Protein AF-A0A5R9J6T6-F1 (afdb_monomer_lite)

InterPro domains:
  IPR000847 LysR, HTH, N-terminal domain [PF00126] (11-48)
  IPR036388 Winged helix-like DNA-binding domain superfamily [G3DSA:1.10.10.10] (5-89)

Organism: NCBI:txid2683649

pLDDT: mean 75.48, std 19.21, range [35.28, 94.44]

Radius of gyration: 18.97 Å; chains: 1; bounding box: 52×31×49 Å

Sequence (115 aa):
MRLTPTIARREAFLQVAAAGSFSRGAVAAGVGQSTLSRTVQALGQALGLVARPLAAPVMRRSIGVVTRSGRPLPVAATALLAAIGTEFRAVQVISLRDAPDHPASGPTGRSDGRP

Foldseek 3Di:
DQDDDDPLLVLLVVLCVVVVHLCRSCVVSVHDSVVSVVSPVVVCVNVVHDDDDDPDDDDDDDDDDDDDPPDDDDPVRVVVVVVVVVVCVVPDDDDPVPDPPDPPDPDDDDDDDDD

Secondary structure (DSSP, 8-state):
------HHHHHHHHHHHHHTSHHHHHHHTTS-HHHHHHHHHHHHHHTT------SS------------TTSPPPHHHHHHHHHHHHHHTTS----TTSPPPPPP-----------

Structure (mmCIF, N/CA/C/O backbone):
data_AF-A0A5R9J6T6-F1
#
_entry.id   AF-A0A5R9J6T6-F1
#
loop_
_atom_site.group_PDB
_atom_site.id
_atom_site.type_symbol
_atom_site.label_atom_id
_atom_site.label_alt_id
_atom_site.label_comp_id
_atom_site.label_asym_id
_atom_site.label_entity_id
_atom_site.label_seq_id
_atom_site.pdbx_PDB_ins_code
_atom_site.Cartn_x
_atom_site.Cartn_y
_atom_site.Cartn_z
_atom_site.occupancy
_atom_site.B_iso_or_equiv
_atom_site.auth_seq_id
_atom_site.auth_comp_id
_atom_site.auth_asym_id
_atom_site.auth_atom_id
_atom_site.pdbx_PDB_model_num
ATOM 1 N N . MET A 1 1 ? -7.588 5.630 26.846 1.00 35.28 1 MET A N 1
ATOM 2 C CA . MET A 1 1 ? -6.315 6.165 26.312 1.00 35.28 1 MET A CA 1
ATOM 3 C C . MET A 1 1 ? -6.640 7.084 25.138 1.00 35.28 1 MET A C 1
ATOM 5 O O . MET A 1 1 ? -7.069 6.589 24.106 1.00 35.28 1 MET A O 1
ATOM 9 N N . ARG A 1 2 ? -6.571 8.413 25.310 1.00 38.34 2 ARG A N 1
ATOM 10 C CA . ARG A 1 2 ? -6.864 9.375 24.230 1.00 38.34 2 ARG A CA 1
ATOM 11 C C . ARG A 1 2 ? -5.633 9.473 23.325 1.00 38.34 2 ARG A C 1
ATOM 13 O O . ARG A 1 2 ? -4.591 9.929 23.777 1.00 38.34 2 ARG A O 1
ATOM 20 N N . LEU A 1 3 ? -5.740 9.022 22.079 1.00 51.38 3 LEU A N 1
ATOM 21 C CA . LEU A 1 3 ? -4.708 9.215 21.060 1.00 51.38 3 LEU A CA 1
ATOM 22 C C . LEU A 1 3 ? -5.135 10.381 20.171 1.00 51.38 3 LEU A C 1
ATOM 24 O O . LEU A 1 3 ? -6.081 10.263 19.398 1.00 51.38 3 LEU A O 1
ATOM 28 N N . THR A 1 4 ? -4.445 11.512 20.290 1.00 53.84 4 THR A N 1
ATOM 29 C CA . THR A 1 4 ? -4.689 12.700 19.465 1.00 53.84 4 THR A CA 1
ATOM 30 C C . THR A 1 4 ? -4.437 12.353 17.988 1.00 53.84 4 THR A C 1
ATOM 32 O O . THR A 1 4 ? -3.403 11.738 17.682 1.00 53.84 4 THR A O 1
ATOM 35 N N . PRO A 1 5 ? -5.354 12.681 17.059 1.00 62.91 5 PRO A N 1
ATOM 36 C CA . PRO A 1 5 ? -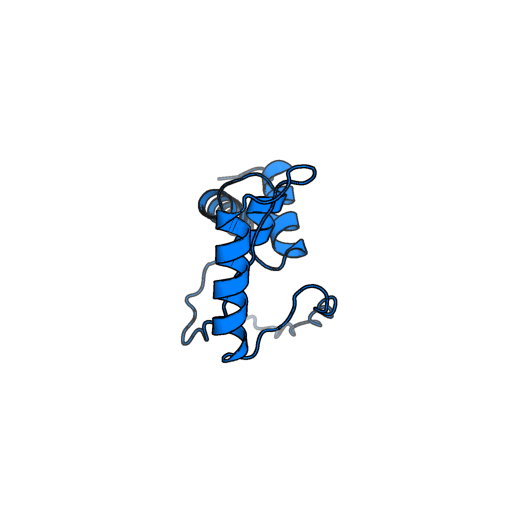5.121 12.493 15.632 1.00 62.91 5 PRO A CA 1
ATOM 37 C C . PRO A 1 5 ? -4.013 13.449 15.177 1.00 62.91 5 PRO A C 1
ATOM 39 O O . PRO A 1 5 ? -4.189 14.663 15.161 1.00 62.91 5 PRO A O 1
ATOM 42 N N . THR A 1 6 ? -2.844 12.907 14.841 1.00 77.38 6 THR A N 1
ATOM 43 C CA . THR A 1 6 ? -1.744 13.680 14.253 1.00 77.38 6 THR A CA 1
ATOM 44 C C . THR A 1 6 ? -1.949 13.816 12.744 1.00 77.38 6 THR A C 1
ATOM 46 O O . THR A 1 6 ? -2.483 12.906 12.105 1.00 77.38 6 THR A O 1
ATOM 49 N N . ILE A 1 7 ? -1.490 14.928 12.158 1.00 79.12 7 ILE A N 1
ATOM 50 C CA . ILE A 1 7 ? -1.595 15.200 10.711 1.00 79.12 7 ILE A CA 1
ATOM 51 C C . ILE A 1 7 ? -1.050 14.028 9.883 1.00 79.12 7 ILE A C 1
ATOM 53 O O . ILE A 1 7 ? -1.734 13.539 8.991 1.00 79.12 7 ILE A O 1
ATOM 57 N N . ALA A 1 8 ? 0.108 13.481 10.259 1.00 76.88 8 ALA A N 1
ATOM 58 C CA . ALA A 1 8 ? 0.722 12.348 9.566 1.00 76.88 8 ALA A CA 1
ATOM 59 C C . ALA A 1 8 ? -0.181 11.098 9.480 1.00 76.88 8 ALA A C 1
ATOM 61 O O . ALA A 1 8 ? -0.170 10.401 8.467 1.00 76.88 8 ALA A O 1
ATOM 62 N N . ARG A 1 9 ? -0.991 10.804 10.511 1.00 80.69 9 ARG A N 1
ATOM 63 C CA . ARG A 1 9 ? -1.926 9.661 10.464 1.00 80.69 9 ARG A CA 1
ATOM 64 C C . ARG A 1 9 ? -3.108 9.927 9.542 1.00 80.69 9 ARG A C 1
ATOM 66 O O . ARG A 1 9 ? -3.553 9.012 8.855 1.00 80.69 9 ARG A O 1
ATOM 73 N N . ARG A 1 10 ? -3.614 11.162 9.530 1.00 85.25 10 ARG A N 1
ATOM 74 C CA . ARG A 1 10 ? -4.691 11.567 8.621 1.00 85.25 10 ARG A CA 1
ATOM 75 C C . ARG A 1 10 ? -4.220 11.499 7.171 1.00 85.25 10 ARG A C 1
ATOM 77 O O . ARG A 1 10 ? -4.906 10.899 6.356 1.00 85.25 10 ARG A O 1
ATOM 84 N N . GLU A 1 11 ? -3.036 12.028 6.877 1.00 88.31 11 GLU A N 1
ATOM 85 C CA . GLU A 1 11 ? -2.439 11.964 5.539 1.00 88.31 11 GLU A CA 1
ATOM 86 C C . GLU A 1 11 ? -2.229 10.519 5.082 1.00 88.31 11 GLU A C 1
ATOM 88 O O . GLU A 1 11 ? -2.624 10.153 3.981 1.00 88.31 11 GLU A O 1
ATOM 93 N N . ALA A 1 12 ? -1.714 9.651 5.958 1.00 86.50 12 ALA A N 1
ATOM 94 C CA . ALA A 1 12 ? -1.602 8.221 5.677 1.00 86.50 12 ALA A CA 1
ATOM 95 C C . ALA A 1 12 ? -2.946 7.591 5.261 1.00 86.50 12 ALA A C 1
ATOM 97 O O . ALA A 1 12 ? -3.002 6.825 4.300 1.00 86.50 12 ALA A O 1
ATOM 98 N N . PHE A 1 13 ? -4.033 7.929 5.958 1.00 89.06 13 PHE A N 1
ATOM 99 C CA . PHE A 1 13 ? -5.372 7.464 5.602 1.00 89.06 13 PHE A CA 1
ATOM 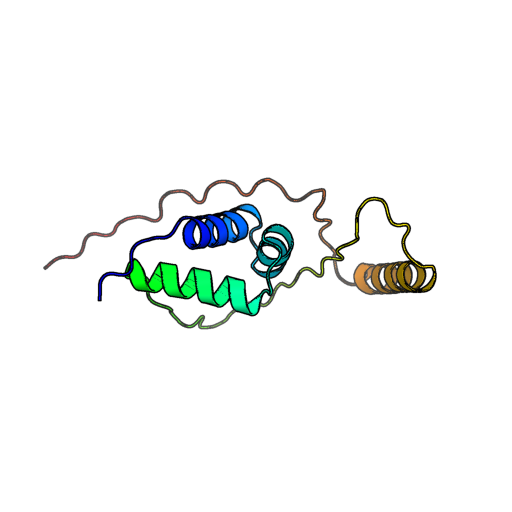100 C C . PHE A 1 13 ? -5.839 8.016 4.249 1.00 89.06 13 PHE A C 1
ATOM 102 O O . PHE A 1 13 ? -6.308 7.250 3.407 1.00 89.06 13 PHE A O 1
ATOM 109 N N . LEU A 1 14 ? -5.670 9.321 4.016 1.00 91.50 14 LEU A N 1
ATOM 110 C CA . LEU A 1 14 ? -6.071 9.976 2.767 1.00 91.50 14 LEU A CA 1
ATOM 111 C C . LEU A 1 14 ? -5.315 9.417 1.557 1.00 91.50 14 LEU A C 1
ATOM 113 O O . LEU A 1 14 ? -5.924 9.193 0.516 1.00 91.50 14 LEU A O 1
ATOM 117 N N . GLN A 1 15 ? -4.028 9.103 1.705 1.00 88.88 15 GLN A N 1
ATOM 118 C CA . GLN A 1 15 ? -3.225 8.507 0.637 1.00 88.88 15 GLN A CA 1
ATOM 119 C C . GLN A 1 15 ? -3.698 7.098 0.261 1.00 88.88 15 GLN A C 1
ATOM 121 O O . GLN A 1 15 ? -3.739 6.751 -0.919 1.00 88.88 15 GLN A O 1
ATOM 126 N N . VAL A 1 16 ? -4.098 6.275 1.239 1.00 89.00 16 VAL A N 1
ATOM 127 C CA . VAL A 1 16 ? -4.700 4.962 0.946 1.00 89.00 16 VAL A CA 1
ATOM 128 C C . VAL A 1 16 ? -6.052 5.124 0.258 1.00 89.00 16 VAL A C 1
ATOM 130 O O . VAL A 1 16 ? -6.311 4.425 -0.721 1.00 89.00 16 VAL A O 1
ATOM 133 N N . ALA A 1 17 ? -6.890 6.045 0.745 1.00 89.88 17 ALA A N 1
ATOM 134 C CA . ALA A 1 17 ? -8.212 6.300 0.183 1.00 89.88 17 ALA A CA 1
ATOM 135 C C . ALA A 1 17 ? -8.130 6.782 -1.274 1.00 89.88 17 ALA A C 1
ATOM 137 O O . ALA A 1 17 ? -8.794 6.216 -2.137 1.00 89.88 17 ALA A O 1
ATOM 138 N N . ALA A 1 18 ? -7.257 7.751 -1.566 1.00 86.38 18 ALA A N 1
ATOM 139 C CA . ALA A 1 18 ? -7.037 8.262 -2.919 1.00 86.38 18 ALA A CA 1
ATOM 140 C C . ALA A 1 18 ? -6.454 7.199 -3.865 1.00 86.38 18 ALA A C 1
ATOM 142 O O . ALA A 1 18 ? -6.784 7.152 -5.046 1.00 86.38 18 ALA A O 1
ATOM 143 N N . ALA A 1 19 ? -5.586 6.320 -3.358 1.00 84.44 19 ALA A N 1
ATOM 144 C CA . ALA A 1 19 ? -4.941 5.303 -4.180 1.00 84.44 19 ALA A CA 1
ATOM 145 C C . ALA A 1 19 ? -5.785 4.031 -4.395 1.00 84.44 19 ALA A C 1
ATOM 147 O O . ALA A 1 19 ? -5.441 3.220 -5.265 1.00 84.44 19 ALA A O 1
ATOM 148 N N . GLY 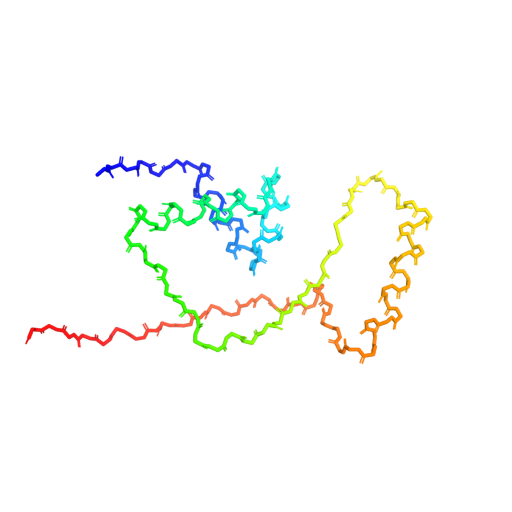A 1 20 ? -6.813 3.798 -3.568 1.00 84.62 20 GLY A N 1
ATOM 149 C CA . GLY A 1 20 ? -7.598 2.556 -3.541 1.00 84.62 20 GLY A CA 1
ATOM 150 C C . GLY A 1 20 ? -6.770 1.298 -3.231 1.00 84.62 20 GLY A C 1
ATOM 151 O O . GLY A 1 20 ? -7.205 0.178 -3.485 1.00 84.62 20 GLY A O 1
ATOM 152 N N . SER A 1 21 ? -5.536 1.462 -2.746 1.00 84.69 21 SER A N 1
ATOM 153 C CA . SER A 1 21 ? -4.569 0.381 -2.548 1.00 84.69 21 SER A CA 1
ATOM 154 C C . SER A 1 21 ? -3.501 0.786 -1.538 1.00 84.69 21 SER A C 1
ATOM 156 O O . SER A 1 21 ? -2.863 1.830 -1.681 1.00 84.69 21 SER A O 1
ATOM 158 N N . PHE A 1 22 ? -3.238 -0.079 -0.555 1.00 88.81 22 PHE A N 1
ATOM 159 C CA . PHE A 1 22 ? -2.193 0.145 0.447 1.00 88.81 22 PHE A CA 1
ATOM 160 C C . PHE A 1 22 ? -0.790 0.203 -0.159 1.00 88.81 22 PHE A C 1
ATOM 162 O O . PHE A 1 22 ? 0.027 1.005 0.283 1.00 88.81 22 PHE A O 1
ATOM 169 N N . SER A 1 23 ? -0.499 -0.607 -1.179 1.00 88.25 23 SER A N 1
ATOM 170 C CA . SER A 1 23 ? 0.815 -0.600 -1.832 1.00 88.25 23 SER A CA 1
ATOM 171 C C . SER A 1 23 ? 1.053 0.707 -2.585 1.00 88.25 23 SER A C 1
ATOM 173 O O . SER A 1 23 ? 2.113 1.311 -2.449 1.00 88.25 23 SER A O 1
ATOM 175 N N . ARG A 1 24 ? 0.050 1.185 -3.334 1.00 86.94 24 ARG A N 1
ATOM 176 C CA . ARG A 1 24 ? 0.135 2.468 -4.051 1.00 86.94 24 ARG A CA 1
ATOM 177 C C . ARG A 1 24 ? 0.178 3.653 -3.088 1.00 86.94 24 ARG A C 1
ATOM 179 O O . ARG A 1 24 ? 1.020 4.527 -3.257 1.00 86.94 24 ARG A O 1
ATOM 186 N N . GLY A 1 25 ? -0.671 3.653 -2.059 1.00 90.19 25 GLY A N 1
ATOM 187 C CA . GLY A 1 25 ? -0.667 4.689 -1.026 1.00 90.19 25 GLY A CA 1
ATOM 188 C C . GLY A 1 25 ? 0.667 4.761 -0.280 1.00 90.19 25 GLY A C 1
ATOM 189 O O . GLY A 1 25 ? 1.137 5.848 0.032 1.00 90.19 25 GLY A O 1
ATOM 190 N N . ALA A 1 26 ? 1.328 3.623 -0.052 1.00 90.81 26 ALA A N 1
ATOM 191 C CA . ALA A 1 26 ? 2.636 3.568 0.603 1.00 90.81 26 ALA A CA 1
ATOM 192 C C . ALA A 1 26 ? 3.738 4.188 -0.252 1.00 90.81 26 ALA A C 1
ATOM 194 O O . ALA A 1 26 ? 4.543 4.965 0.256 1.00 90.81 26 ALA A O 1
ATOM 195 N N . VAL A 1 27 ? 3.713 3.917 -1.558 1.00 90.00 27 VAL A N 1
ATOM 196 C CA . VAL A 1 27 ? 4.606 4.562 -2.525 1.00 90.00 27 VAL A CA 1
ATOM 197 C C . VAL A 1 27 ? 4.363 6.072 -2.561 1.00 90.00 27 VAL A C 1
ATOM 199 O O . VAL A 1 27 ? 5.324 6.830 -2.469 1.00 90.00 27 VAL A O 1
ATOM 202 N N . ALA A 1 28 ? 3.101 6.511 -2.631 1.00 86.88 28 ALA A N 1
ATOM 203 C CA . ALA A 1 28 ? 2.745 7.933 -2.631 1.00 86.88 28 ALA A CA 1
ATOM 204 C C . ALA A 1 28 ? 3.168 8.648 -1.334 1.00 86.88 28 ALA A C 1
ATOM 206 O O . ALA A 1 28 ? 3.639 9.780 -1.374 1.00 86.88 28 ALA A O 1
ATOM 207 N N . ALA A 1 29 ? 3.053 7.969 -0.192 1.00 88.06 29 ALA A N 1
ATOM 208 C CA . ALA A 1 29 ? 3.450 8.483 1.115 1.00 88.06 29 ALA A CA 1
ATOM 209 C C . ALA A 1 29 ? 4.953 8.316 1.429 1.00 88.06 29 ALA A C 1
ATOM 211 O O . ALA A 1 29 ? 5.398 8.753 2.488 1.00 88.06 29 ALA A O 1
ATOM 212 N N . GLY A 1 30 ? 5.739 7.665 0.561 1.00 88.38 30 GLY A N 1
ATOM 213 C CA . GLY A 1 30 ? 7.173 7.440 0.774 1.00 88.38 30 GLY A CA 1
ATOM 214 C C . GLY A 1 30 ? 7.513 6.504 1.944 1.00 88.38 30 GLY A C 1
ATOM 215 O O . GLY A 1 30 ? 8.605 6.592 2.502 1.00 88.38 30 GLY A O 1
ATOM 216 N N . VAL A 1 31 ? 6.599 5.611 2.334 1.00 91.69 31 VAL A N 1
ATOM 217 C CA . VAL A 1 31 ? 6.775 4.676 3.461 1.00 91.69 31 VAL A CA 1
ATOM 218 C C . VAL A 1 31 ? 6.593 3.224 3.022 1.00 91.69 31 VAL A C 1
ATOM 220 O O . VAL A 1 31 ? 6.053 2.932 1.960 1.00 91.69 31 VAL A O 1
ATOM 223 N N . GLY A 1 32 ? 7.013 2.272 3.857 1.00 91.44 32 GLY A N 1
ATOM 224 C CA . GLY A 1 32 ? 6.727 0.855 3.620 1.00 91.44 32 GLY A CA 1
ATOM 225 C C . GLY A 1 32 ? 5.234 0.527 3.763 1.00 91.44 32 GLY A C 1
ATOM 226 O O . GLY A 1 32 ? 4.558 1.047 4.653 1.00 91.44 32 GLY A O 1
ATOM 227 N N . GLN A 1 33 ? 4.724 -0.398 2.941 1.00 92.75 33 GLN A N 1
ATOM 228 C CA . GLN A 1 33 ? 3.313 -0.820 2.965 1.00 92.75 33 GLN A CA 1
ATOM 229 C C . GLN A 1 33 ? 2.866 -1.346 4.335 1.00 92.75 33 GLN A C 1
ATOM 231 O O . GLN A 1 33 ? 1.753 -1.054 4.777 1.00 92.75 33 GLN A O 1
ATOM 236 N N . SER A 1 34 ? 3.719 -2.100 5.034 1.00 94.00 34 SER A N 1
ATOM 237 C CA . SER A 1 34 ? 3.405 -2.626 6.368 1.00 94.00 34 SER A CA 1
ATOM 238 C C . SER A 1 34 ? 3.288 -1.507 7.409 1.00 94.00 34 SER A C 1
ATOM 240 O O . SER A 1 34 ? 2.395 -1.539 8.254 1.00 94.00 34 SER A O 1
ATOM 242 N N . THR A 1 35 ? 4.139 -0.482 7.311 1.00 93.19 35 THR A N 1
ATOM 243 C CA . THR A 1 35 ? 4.068 0.723 8.145 1.00 93.19 35 THR A CA 1
ATOM 244 C C . THR A 1 35 ? 2.788 1.499 7.869 1.00 93.19 35 THR A C 1
ATOM 246 O O . THR A 1 35 ? 2.072 1.816 8.814 1.00 93.19 35 THR A O 1
ATOM 249 N N . LEU A 1 36 ? 2.444 1.739 6.599 1.00 93.06 36 LEU A N 1
ATOM 250 C CA . LEU A 1 36 ? 1.211 2.448 6.251 1.00 93.06 36 LEU A CA 1
ATOM 251 C C . LEU A 1 36 ? -0.039 1.712 6.751 1.00 93.06 36 LEU A C 1
ATOM 253 O O . LEU A 1 36 ? -0.904 2.323 7.377 1.00 93.06 36 LEU A O 1
ATOM 257 N N . SER A 1 37 ? -0.104 0.395 6.533 1.00 93.56 37 SER A N 1
ATOM 258 C CA . SER A 1 37 ? -1.214 -0.446 6.994 1.00 93.56 37 SER A CA 1
ATOM 259 C C . SER A 1 37 ? -1.401 -0.362 8.509 1.00 93.56 37 SER A C 1
ATOM 261 O O . SER A 1 37 ? -2.523 -0.176 8.975 1.00 93.56 37 SER A O 1
ATOM 263 N N . ARG A 1 38 ? -0.310 -0.448 9.284 1.00 92.19 38 ARG A N 1
ATOM 264 C CA . ARG A 1 38 ? -0.364 -0.310 10.747 1.00 92.19 38 ARG A CA 1
ATOM 265 C C . ARG A 1 38 ? -0.823 1.081 11.176 1.00 92.19 38 ARG A C 1
ATOM 267 O O . ARG A 1 38 ? -1.640 1.190 12.084 1.00 92.19 38 ARG A O 1
ATOM 274 N N . THR A 1 39 ? -0.340 2.136 10.520 1.00 92.56 39 THR A N 1
ATOM 275 C CA . THR A 1 39 ? -0.730 3.524 10.819 1.00 92.56 39 THR A CA 1
ATOM 276 C C . THR A 1 39 ? -2.230 3.743 10.626 1.00 92.56 39 THR A C 1
ATOM 278 O O . THR A 1 39 ? -2.888 4.304 11.502 1.00 92.56 39 THR A O 1
ATOM 281 N N . VAL A 1 40 ? -2.779 3.261 9.508 1.00 92.50 40 VAL A N 1
ATOM 282 C CA . VAL A 1 40 ? -4.215 3.344 9.206 1.00 92.50 40 VAL A CA 1
ATOM 283 C C . VAL A 1 40 ? -5.040 2.512 10.188 1.00 92.50 40 VAL A C 1
ATOM 285 O O . VAL A 1 40 ? -6.048 2.994 10.700 1.00 92.50 40 VAL A O 1
ATOM 288 N N . GLN A 1 41 ? -4.594 1.297 10.516 1.00 92.00 41 GLN A N 1
ATOM 289 C CA . GLN A 1 41 ? -5.268 0.443 11.494 1.00 92.00 41 GLN A CA 1
ATOM 290 C C . GLN A 1 41 ? -5.311 1.084 12.888 1.00 92.00 41 GLN A C 1
ATOM 292 O O . GLN A 1 41 ? -6.366 1.10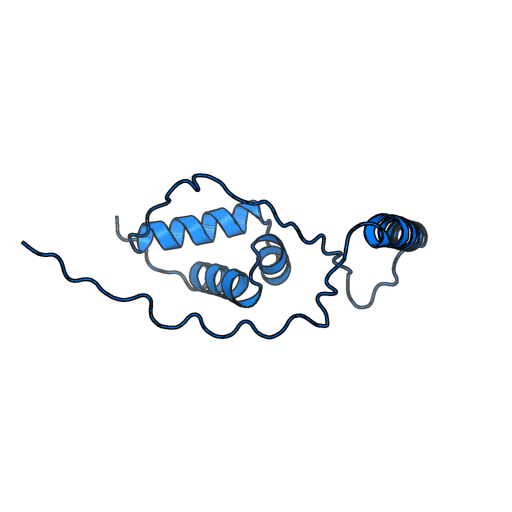2 13.518 1.00 92.00 41 GLN A O 1
ATOM 297 N N . ALA A 1 42 ? -4.193 1.646 13.355 1.00 90.44 42 ALA A N 1
ATOM 298 C CA . ALA A 1 42 ? -4.116 2.314 14.651 1.00 90.44 42 ALA A CA 1
ATOM 299 C C . ALA A 1 42 ? -5.015 3.559 14.709 1.00 90.44 42 ALA A C 1
ATOM 301 O O . ALA A 1 42 ? -5.671 3.800 15.722 1.00 90.44 42 ALA A O 1
ATOM 302 N N . LEU A 1 43 ? -5.086 4.331 13.615 1.00 91.31 43 LEU A N 1
ATOM 303 C CA . LEU A 1 43 ? -6.036 5.437 13.494 1.00 91.31 43 LEU A CA 1
ATOM 304 C C . LEU A 1 43 ? -7.480 4.933 13.590 1.00 91.31 43 LEU A C 1
ATOM 306 O O . LEU A 1 43 ? -8.264 5.488 14.352 1.00 91.31 43 LEU A O 1
ATOM 310 N N . GLY A 1 44 ? -7.815 3.866 12.863 1.00 90.31 44 GLY A N 1
ATOM 311 C CA . GLY A 1 44 ? -9.142 3.263 12.906 1.00 90.31 44 GLY A CA 1
ATOM 312 C C . GLY A 1 44 ? -9.533 2.811 14.312 1.00 90.31 44 GLY A C 1
ATOM 313 O O . GLY A 1 44 ? -10.601 3.174 14.792 1.00 90.31 44 GLY A O 1
ATOM 314 N N . GLN A 1 45 ? -8.646 2.099 15.009 1.00 91.25 45 GLN A N 1
ATOM 315 C CA . GLN A 1 45 ? -8.877 1.667 16.391 1.00 91.25 45 GLN A CA 1
ATOM 316 C C . GLN A 1 45 ? -9.091 2.849 17.343 1.00 91.25 45 GLN A C 1
ATOM 318 O O . GLN A 1 45 ? -9.995 2.811 18.175 1.00 91.25 45 GLN A O 1
ATOM 323 N N . ALA A 1 46 ? -8.306 3.923 17.201 1.00 89.25 46 ALA A N 1
ATOM 324 C CA . ALA A 1 46 ? -8.478 5.137 18.000 1.00 89.25 46 ALA A CA 1
ATOM 325 C C . ALA A 1 46 ? -9.835 5.828 17.756 1.00 89.25 46 ALA A C 1
ATOM 327 O O . ALA A 1 46 ? -10.336 6.514 18.643 1.00 89.25 46 ALA A O 1
ATOM 328 N N . LEU A 1 47 ? -10.432 5.622 16.578 1.00 90.38 47 LEU A N 1
ATOM 329 C CA . LEU A 1 47 ? -11.765 6.102 16.202 1.00 90.38 47 LEU A CA 1
ATOM 330 C C . LEU A 1 47 ? -12.886 5.088 16.504 1.00 90.38 47 LEU A C 1
ATOM 332 O O . LEU A 1 47 ? -14.037 5.334 16.154 1.00 90.38 47 LEU A O 1
ATOM 336 N N . GLY A 1 48 ? -12.575 3.958 17.148 1.00 92.56 48 GLY A N 1
ATOM 337 C CA . GLY A 1 48 ? -13.554 2.924 17.496 1.00 92.56 48 GLY A CA 1
ATOM 338 C C . GLY A 1 48 ? -13.882 1.936 16.371 1.00 92.56 48 GLY A C 1
ATOM 339 O O . GLY A 1 48 ? -14.853 1.191 16.487 1.00 92.56 48 GLY A O 1
ATOM 340 N N . LEU A 1 49 ? -13.094 1.894 15.290 1.00 92.06 49 LEU A N 1
ATOM 341 C CA . LEU A 1 49 ? -13.246 0.882 14.242 1.00 92.06 49 LEU A CA 1
ATOM 342 C C . LEU A 1 49 ? -12.727 -0.481 14.713 1.00 92.06 49 LEU A C 1
ATOM 344 O O . LEU A 1 49 ? -11.686 -0.587 15.366 1.00 92.06 49 LEU A O 1
ATOM 348 N N . VAL A 1 50 ? -13.430 -1.537 14.308 1.00 89.19 50 VAL A N 1
ATOM 349 C CA . VAL A 1 50 ? -13.080 -2.931 14.602 1.00 89.19 50 VAL A CA 1
ATOM 350 C C . VAL A 1 50 ? -12.727 -3.682 13.323 1.00 89.19 50 VAL A C 1
ATOM 352 O O . VAL A 1 50 ? -13.336 -3.474 12.275 1.00 89.19 50 VAL A O 1
ATOM 355 N N . ALA A 1 51 ? -11.747 -4.582 13.407 1.00 87.56 51 ALA A N 1
ATOM 356 C CA . ALA A 1 51 ? -11.419 -5.483 12.310 1.00 87.56 51 ALA A CA 1
ATOM 357 C C . ALA A 1 51 ? -12.374 -6.684 12.321 1.00 87.56 51 ALA A C 1
ATOM 359 O O . ALA A 1 51 ? -12.569 -7.324 13.356 1.00 87.56 51 ALA A O 1
ATOM 360 N N . ARG A 1 52 ? -12.955 -7.006 11.164 1.00 91.06 52 ARG A N 1
ATOM 361 C CA . ARG A 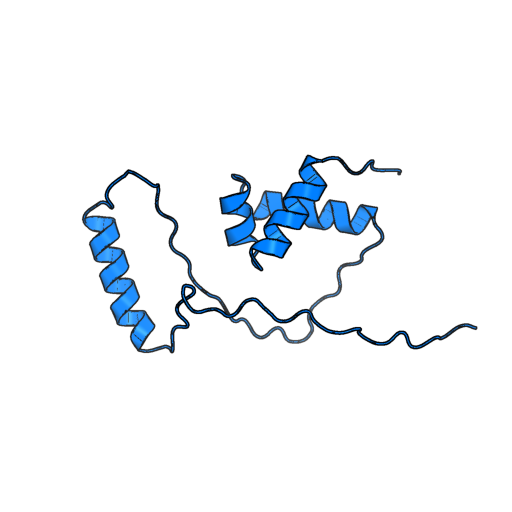1 52 ? -13.792 -8.194 10.964 1.00 91.06 52 ARG A CA 1
ATOM 362 C C . ARG A 1 52 ? -13.139 -9.091 9.908 1.00 91.06 52 ARG A C 1
ATOM 364 O O . ARG A 1 52 ? -12.812 -8.582 8.836 1.00 91.06 52 ARG A O 1
ATOM 371 N N . PRO A 1 53 ? -12.933 -10.391 10.183 1.00 89.38 53 PRO A N 1
ATOM 372 C CA . PRO A 1 53 ? -12.412 -11.319 9.186 1.00 89.38 53 PRO A CA 1
ATOM 373 C C . PRO A 1 53 ? -13.318 -11.396 7.952 1.00 89.38 53 PRO A C 1
ATOM 375 O O . PRO A 1 53 ? -14.544 -11.371 8.071 1.00 89.38 53 PRO A O 1
ATOM 378 N N . LEU A 1 54 ? -12.709 -11.521 6.773 1.00 87.12 54 LEU A N 1
ATOM 379 C CA . LEU A 1 54 ? -13.427 -11.793 5.529 1.00 87.12 54 LEU A CA 1
ATOM 380 C C . LEU A 1 54 ? -13.706 -13.300 5.443 1.00 87.12 54 LEU A C 1
ATOM 382 O O . LEU A 1 54 ? -12.776 -14.092 5.562 1.00 87.12 54 LEU A O 1
ATOM 386 N N . ALA A 1 55 ? -14.963 -13.699 5.237 1.00 88.12 55 ALA A N 1
ATOM 387 C CA . ALA A 1 55 ? -15.356 -15.114 5.247 1.00 88.12 55 ALA A CA 1
ATOM 388 C C . ALA A 1 55 ? -14.939 -15.884 3.976 1.00 88.12 55 ALA A C 1
ATOM 390 O O . ALA A 1 55 ? -14.600 -17.059 4.058 1.00 88.12 55 ALA A O 1
ATOM 391 N N . ALA A 1 56 ? -14.937 -15.228 2.810 1.00 85.06 56 ALA A N 1
ATOM 392 C CA . ALA A 1 56 ? -14.543 -15.824 1.529 1.00 85.06 56 ALA A CA 1
ATOM 393 C C . ALA A 1 56 ? -13.974 -14.748 0.580 1.00 85.06 56 ALA A C 1
ATOM 395 O O . ALA A 1 56 ? -14.646 -14.320 -0.362 1.00 85.06 56 ALA A O 1
ATOM 396 N N . PRO A 1 57 ? -12.765 -14.222 0.848 1.00 82.88 57 PRO A N 1
ATOM 397 C CA . PRO A 1 57 ? -12.203 -13.157 0.030 1.00 82.88 57 PRO A CA 1
ATOM 398 C C . PRO A 1 57 ? -11.815 -13.680 -1.359 1.00 82.88 57 PRO A C 1
ATOM 400 O O . PRO A 1 57 ? -10.965 -14.558 -1.494 1.00 82.88 57 PRO A O 1
ATOM 403 N N . VAL A 1 58 ? -12.388 -13.093 -2.410 1.00 81.56 58 VAL A N 1
ATOM 404 C CA . VAL A 1 58 ? -11.900 -13.297 -3.780 1.00 81.56 58 VAL A CA 1
ATOM 405 C C . VAL A 1 58 ? -10.661 -12.434 -3.979 1.00 81.56 58 VAL A C 1
ATOM 407 O O . VAL A 1 58 ? -10.737 -11.204 -3.950 1.00 81.56 58 VAL A O 1
ATOM 410 N N . MET A 1 59 ? -9.506 -13.064 -4.194 1.00 72.50 59 MET A N 1
ATOM 411 C CA . MET A 1 59 ? -8.257 -12.329 -4.366 1.00 72.50 59 MET A CA 1
ATOM 412 C C . MET A 1 59 ? -8.088 -11.870 -5.815 1.00 72.50 59 MET A C 1
ATOM 414 O O . MET A 1 59 ? -7.651 -12.621 -6.684 1.00 72.50 59 MET A O 1
ATOM 418 N N . ARG A 1 60 ? -8.398 -10.597 -6.068 1.00 72.81 60 ARG A N 1
ATOM 419 C CA . ARG A 1 60 ? -8.006 -9.893 -7.295 1.00 72.81 60 ARG A CA 1
ATOM 420 C C . ARG A 1 60 ? -6.780 -9.050 -6.977 1.00 72.81 60 ARG A C 1
ATOM 422 O O . ARG A 1 60 ? -6.837 -8.197 -6.096 1.00 72.81 60 ARG A O 1
ATOM 429 N N . ARG A 1 61 ? -5.665 -9.293 -7.667 1.00 66.94 61 ARG A N 1
ATOM 430 C CA . ARG A 1 61 ? -4.438 -8.507 -7.486 1.00 66.94 61 ARG A CA 1
ATOM 431 C C . ARG A 1 61 ? -4.010 -7.870 -8.799 1.00 66.94 61 ARG A C 1
ATOM 433 O O . ARG A 1 61 ? -3.837 -8.557 -9.798 1.00 66.94 61 ARG A O 1
ATOM 440 N N . SER A 1 62 ? -3.809 -6.560 -8.769 1.00 68.31 62 SER A N 1
ATOM 441 C CA . SER A 1 62 ? -3.101 -5.824 -9.813 1.00 68.31 62 SER A CA 1
ATOM 442 C C . SER A 1 62 ? -1.621 -5.754 -9.446 1.00 68.31 62 SER A C 1
ATOM 444 O O . SER A 1 62 ? -1.291 -5.376 -8.318 1.00 68.31 62 SER A O 1
ATOM 446 N N . ILE A 1 63 ? -0.728 -6.072 -10.381 1.00 73.19 63 ILE A N 1
ATOM 447 C CA . ILE A 1 63 ? 0.705 -5.810 -10.219 1.00 73.19 63 ILE A CA 1
ATOM 448 C C . ILE A 1 63 ? 1.004 -4.450 -10.845 1.00 73.19 63 ILE A C 1
ATOM 450 O O . ILE A 1 63 ? 0.714 -4.225 -12.015 1.00 73.19 63 ILE A O 1
ATOM 454 N N . GLY A 1 64 ? 1.555 -3.537 -10.048 1.00 76.44 64 GLY A N 1
ATOM 455 C CA . GLY A 1 64 ? 2.012 -2.229 -10.509 1.00 76.44 64 GLY A CA 1
ATOM 456 C C . GLY A 1 64 ? 3.534 -2.165 -10.525 1.00 76.44 64 GLY A C 1
ATOM 457 O O . GLY A 1 64 ? 4.186 -2.716 -9.640 1.00 76.44 64 GLY A O 1
ATOM 458 N N . VAL A 1 65 ? 4.096 -1.464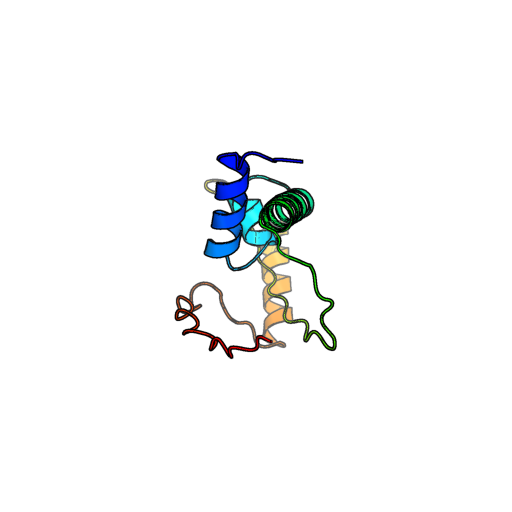 -11.507 1.00 81.62 65 VAL A N 1
ATOM 459 C CA . VAL A 1 65 ? 5.537 -1.206 -11.607 1.00 81.62 65 VAL A CA 1
ATOM 460 C C . VAL A 1 65 ? 5.767 0.274 -11.338 1.00 81.62 65 VAL A C 1
ATOM 462 O O . VAL A 1 65 ? 5.160 1.129 -11.978 1.00 81.62 65 VAL A O 1
ATOM 465 N N . VAL A 1 66 ? 6.629 0.573 -10.367 1.00 80.94 66 VAL A N 1
ATOM 466 C CA . VAL A 1 66 ? 6.993 1.943 -9.997 1.00 80.94 66 VAL A CA 1
ATOM 467 C C . VAL A 1 66 ? 8.375 2.253 -10.548 1.00 80.94 66 VAL A C 1
ATOM 469 O O . VAL A 1 66 ? 9.327 1.507 -10.325 1.00 80.94 66 VAL A O 1
ATOM 472 N N . THR A 1 67 ? 8.489 3.377 -11.246 1.00 84.44 67 THR A N 1
ATOM 473 C CA . THR A 1 67 ? 9.736 3.846 -11.852 1.00 84.44 67 THR A CA 1
ATOM 474 C C . THR A 1 67 ? 10.102 5.214 -11.296 1.00 84.44 67 THR A C 1
ATOM 476 O O . THR A 1 67 ? 9.224 6.007 -10.958 1.00 84.44 67 THR A O 1
ATOM 479 N N . ARG A 1 68 ? 11.397 5.528 -11.222 1.00 82.81 68 ARG A N 1
ATOM 480 C CA . ARG A 1 68 ? 11.850 6.861 -10.809 1.00 82.81 68 ARG A CA 1
ATOM 481 C C . ARG A 1 68 ? 11.784 7.821 -11.997 1.00 82.81 68 ARG A C 1
ATOM 483 O O . ARG A 1 68 ? 12.387 7.553 -13.032 1.00 82.81 68 ARG A O 1
ATOM 490 N N . SER A 1 69 ? 11.095 8.947 -11.832 1.00 83.19 69 SER A N 1
ATOM 491 C CA . SER A 1 69 ? 11.050 10.015 -12.835 1.00 83.19 69 SER A CA 1
ATOM 492 C C . SER A 1 69 ? 12.451 10.547 -13.149 1.00 83.19 69 SER A C 1
ATOM 494 O O . SER A 1 69 ? 13.295 10.655 -12.259 1.00 83.19 69 SER A O 1
ATOM 496 N N . GLY A 1 70 ? 12.706 10.873 -14.418 1.00 86.44 70 GLY A N 1
ATOM 497 C CA . GLY A 1 70 ? 13.993 11.418 -14.864 1.00 86.44 70 GLY A CA 1
ATOM 498 C C . GLY A 1 70 ? 15.150 10.413 -14.885 1.00 86.44 70 GLY A C 1
ATOM 499 O O . GLY A 1 70 ? 16.274 10.800 -15.188 1.00 86.44 70 GLY A O 1
ATOM 500 N N . ARG A 1 71 ? 14.904 9.128 -14.590 1.00 87.56 71 ARG A N 1
ATOM 501 C CA . ARG A 1 71 ? 15.905 8.065 -14.724 1.00 87.56 71 ARG A CA 1
ATOM 502 C C . ARG A 1 71 ? 15.454 7.057 -15.784 1.00 87.56 71 ARG A C 1
ATOM 504 O O . ARG A 1 71 ? 14.404 6.444 -15.592 1.00 87.56 71 ARG A O 1
ATOM 511 N N . PRO A 1 72 ? 16.223 6.856 -16.871 1.00 88.38 72 PRO A N 1
ATOM 512 C CA . PRO A 1 72 ? 15.877 5.854 -17.867 1.00 88.38 72 PRO A CA 1
ATOM 513 C C . PRO A 1 72 ? 15.875 4.464 -17.231 1.00 88.38 72 PRO A C 1
ATOM 515 O O . PRO A 1 72 ? 16.659 4.170 -16.320 1.00 88.38 72 PRO A O 1
ATOM 518 N N . LEU A 1 73 ? 14.968 3.614 -17.705 1.00 90.50 73 LEU A N 1
ATOM 519 C CA . LEU A 1 73 ? 14.857 2.254 -17.209 1.00 90.50 73 LEU A CA 1
ATOM 520 C C . LEU A 1 73 ? 16.071 1.433 -17.673 1.00 90.50 73 LEU A C 1
ATOM 522 O O . LEU A 1 73 ? 16.395 1.460 -18.860 1.00 90.50 73 LEU A O 1
ATOM 526 N N . PRO A 1 74 ? 16.746 0.685 -16.781 1.00 93.62 74 PRO A N 1
ATOM 527 C CA . PRO A 1 74 ? 17.836 -0.194 -17.189 1.00 93.62 74 PRO A CA 1
ATOM 528 C C . PRO A 1 74 ? 17.385 -1.217 -18.237 1.00 93.62 74 PRO A C 1
ATOM 530 O O . PRO A 1 74 ? 16.231 -1.652 -18.232 1.00 93.62 74 PRO A O 1
ATOM 533 N N . VAL A 1 75 ? 18.311 -1.667 -19.087 1.00 94.44 75 VAL A N 1
ATOM 534 C CA . VAL A 1 75 ? 18.026 -2.664 -20.137 1.00 94.44 75 VAL A CA 1
ATOM 535 C C . VAL A 1 75 ? 17.401 -3.933 -19.548 1.00 94.44 75 VAL A C 1
ATOM 537 O O . VAL A 1 75 ? 16.367 -4.384 -20.030 1.00 94.44 75 VAL A O 1
ATOM 540 N N . ALA A 1 76 ? 17.949 -4.449 -18.443 1.00 93.94 76 ALA A N 1
ATOM 541 C CA . ALA A 1 76 ? 17.400 -5.620 -17.756 1.00 93.94 76 ALA A CA 1
ATOM 542 C C . ALA A 1 76 ? 15.965 -5.398 -17.235 1.00 93.94 76 ALA A C 1
ATOM 544 O O . ALA A 1 76 ? 15.125 -6.287 -17.341 1.00 93.94 76 ALA A O 1
ATOM 545 N N . ALA A 1 77 ? 15.657 -4.204 -16.717 1.00 91.81 77 ALA A N 1
ATOM 546 C CA . ALA A 1 77 ? 14.309 -3.868 -16.258 1.00 91.81 77 ALA A CA 1
ATOM 547 C C . ALA A 1 77 ? 13.325 -3.774 -17.434 1.00 91.81 77 ALA A C 1
ATOM 549 O O . ALA A 1 77 ? 12.198 -4.244 -17.333 1.00 91.81 77 ALA A O 1
ATOM 550 N N . THR A 1 78 ? 13.766 -3.221 -18.564 1.00 92.12 78 THR A N 1
ATOM 551 C CA . THR A 1 78 ? 12.967 -3.150 -19.796 1.00 92.12 78 THR A CA 1
ATOM 552 C C . THR A 1 78 ? 12.669 -4.547 -20.346 1.00 92.12 78 THR A C 1
ATOM 554 O O . THR A 1 78 ? 11.520 -4.845 -20.664 1.00 92.12 78 THR A O 1
ATOM 557 N N . ALA A 1 79 ? 13.673 -5.429 -20.384 1.00 92.31 79 ALA A N 1
ATOM 558 C CA . ALA A 1 79 ? 13.505 -6.822 -20.794 1.00 92.31 79 ALA A CA 1
ATOM 559 C C . ALA A 1 79 ? 12.540 -7.581 -19.868 1.00 92.31 79 ALA A C 1
ATOM 561 O O . ALA A 1 79 ? 11.660 -8.298 -20.340 1.00 92.31 79 ALA A O 1
ATOM 562 N N . LEU A 1 80 ? 12.648 -7.366 -18.553 1.00 90.50 80 LEU A N 1
ATOM 563 C CA . LEU A 1 80 ? 11.722 -7.937 -17.577 1.00 90.50 80 LEU A CA 1
ATOM 564 C C . LEU A 1 80 ? 10.282 -7.453 -17.802 1.00 90.50 80 LEU A C 1
ATOM 566 O O . LEU A 1 80 ? 9.361 -8.263 -17.780 1.00 90.50 80 LEU A O 1
ATOM 570 N N . LEU A 1 81 ? 10.073 -6.154 -18.042 1.00 88.94 81 LEU A N 1
ATOM 571 C CA . LEU A 1 81 ? 8.740 -5.615 -18.332 1.00 88.94 81 LEU A CA 1
ATOM 572 C C . LEU A 1 81 ? 8.137 -6.214 -19.604 1.00 88.94 81 LEU A C 1
ATOM 574 O O . LEU A 1 81 ? 6.948 -6.528 -19.615 1.00 88.94 81 LEU A O 1
ATOM 578 N N . ALA A 1 82 ? 8.948 -6.397 -20.647 1.00 88.38 82 ALA A N 1
ATOM 579 C CA . ALA A 1 82 ? 8.510 -7.046 -21.876 1.00 88.38 82 ALA A CA 1
ATOM 580 C C . ALA A 1 82 ? 8.089 -8.504 -21.621 1.00 88.38 82 ALA A C 1
ATOM 582 O O . ALA A 1 82 ? 7.009 -8.905 -22.047 1.00 88.38 82 ALA A O 1
ATOM 583 N N . ALA A 1 83 ? 8.886 -9.266 -20.862 1.00 88.88 83 ALA A N 1
ATOM 584 C CA . ALA A 1 83 ? 8.557 -10.643 -20.493 1.00 88.88 83 ALA A CA 1
ATOM 585 C C . ALA A 1 83 ? 7.256 -10.729 -19.676 1.00 88.88 83 ALA A C 1
ATOM 587 O O . ALA A 1 83 ? 6.374 -11.520 -19.998 1.00 88.88 83 ALA A O 1
ATOM 588 N N . ILE A 1 84 ? 7.090 -9.860 -18.670 1.00 86.69 84 ILE A N 1
ATOM 589 C CA . ILE A 1 84 ? 5.854 -9.772 -17.877 1.00 86.69 84 ILE A CA 1
ATOM 590 C C . ILE A 1 84 ? 4.654 -9.451 -18.781 1.00 86.69 84 ILE A C 1
ATOM 592 O O . ILE A 1 84 ? 3.607 -10.079 -18.652 1.00 86.69 84 ILE A O 1
ATOM 596 N N . GLY A 1 85 ? 4.786 -8.497 -19.706 1.00 80.75 85 GLY A N 1
ATOM 597 C CA . GLY A 1 85 ? 3.703 -8.115 -20.615 1.00 80.75 85 GLY A CA 1
ATOM 598 C C . GLY A 1 85 ? 3.208 -9.268 -21.493 1.00 80.75 85 GLY A C 1
ATOM 599 O O . GLY A 1 85 ? 1.998 -9.423 -21.666 1.00 80.75 85 GLY A O 1
ATOM 600 N N . THR A 1 86 ? 4.124 -10.095 -22.002 1.00 81.81 86 THR A N 1
ATOM 601 C CA . THR A 1 86 ? 3.797 -11.275 -22.818 1.00 81.81 86 THR A CA 1
ATOM 602 C C . THR A 1 86 ? 2.977 -12.299 -22.030 1.00 81.81 86 THR A C 1
ATOM 604 O O . THR A 1 86 ? 1.928 -12.730 -22.504 1.00 81.81 86 THR A O 1
ATOM 607 N N . GLU A 1 87 ? 3.393 -12.621 -20.803 1.00 77.00 87 GLU A N 1
ATOM 608 C CA . GLU A 1 87 ? 2.726 -13.624 -19.958 1.00 77.00 87 GLU A CA 1
ATOM 609 C C . GLU A 1 87 ? 1.361 -13.153 -19.444 1.00 77.00 87 GLU A C 1
ATOM 611 O O . GLU A 1 87 ? 0.380 -13.897 -19.429 1.00 77.00 87 GLU A O 1
ATOM 616 N N . PHE A 1 88 ? 1.257 -11.881 -19.055 1.00 70.81 88 PHE A N 1
ATOM 617 C CA . PHE A 1 88 ? 0.007 -11.343 -18.526 1.00 70.81 88 PHE A CA 1
ATOM 618 C C . PHE A 1 88 ? -1.064 -11.158 -19.608 1.00 70.81 88 PHE A C 1
ATOM 620 O O . PHE A 1 88 ? -2.243 -11.184 -19.285 1.00 70.81 88 PHE A O 1
ATOM 627 N N . ARG A 1 89 ? -0.721 -11.052 -20.899 1.00 59.19 89 ARG A N 1
ATOM 628 C CA . ARG A 1 89 ? -1.718 -10.939 -21.983 1.00 59.19 89 ARG A CA 1
ATOM 629 C C . ARG A 1 89 ? -2.616 -12.177 -22.120 1.00 59.19 89 ARG A C 1
ATOM 631 O O . ARG A 1 89 ? -3.730 -12.055 -22.624 1.00 59.19 89 ARG A O 1
ATOM 638 N N . ALA A 1 90 ? -2.170 -13.336 -21.633 1.00 53.81 90 ALA A N 1
ATOM 639 C CA . ALA A 1 90 ? -2.981 -14.551 -21.539 1.00 53.81 90 ALA A CA 1
ATOM 640 C C . ALA A 1 90 ? -4.043 -14.487 -20.418 1.00 53.81 90 ALA A C 1
ATOM 642 O O . ALA A 1 90 ? -4.981 -15.281 -20.400 1.00 53.81 90 ALA A O 1
ATOM 643 N N . VAL A 1 91 ? -3.922 -13.527 -19.495 1.00 54.94 91 VAL A N 1
ATOM 644 C CA . VAL A 1 91 ? -4.765 -13.356 -18.307 1.00 54.94 91 VAL A CA 1
ATOM 645 C C . VAL A 1 91 ? -5.291 -11.918 -18.303 1.00 54.94 91 VAL A C 1
ATOM 647 O O . VAL A 1 91 ? -4.602 -11.023 -17.834 1.00 54.94 91 VAL A O 1
ATOM 650 N N . GLN A 1 92 ? -6.490 -11.683 -18.855 1.00 48.38 92 GLN A N 1
ATOM 651 C CA . GLN A 1 92 ? -7.123 -10.356 -19.025 1.00 48.38 92 GLN A CA 1
ATOM 652 C C . GLN A 1 92 ? -6.618 -9.265 -18.053 1.00 48.38 92 GLN A C 1
ATOM 654 O O . GLN A 1 92 ? -6.944 -9.258 -16.864 1.00 48.38 92 GLN A O 1
ATOM 659 N N . VAL A 1 93 ? -5.826 -8.328 -18.584 1.00 51.53 93 VAL A N 1
ATOM 660 C CA . VAL A 1 93 ? -5.205 -7.228 -17.834 1.00 51.53 93 VAL A CA 1
ATOM 661 C C . VAL A 1 93 ? -6.053 -5.972 -17.979 1.00 51.53 93 VAL A C 1
ATOM 663 O O . VAL A 1 93 ? -6.281 -5.502 -19.091 1.00 51.53 93 VAL A O 1
ATOM 666 N N . ILE A 1 94 ? -6.471 -5.385 -16.859 1.00 51.03 94 ILE A N 1
ATOM 667 C CA . ILE A 1 94 ? -7.038 -4.033 -16.836 1.00 51.03 94 ILE A CA 1
ATOM 668 C C . ILE A 1 94 ? -5.871 -3.044 -16.732 1.00 51.03 94 ILE A C 1
ATOM 670 O O . ILE A 1 94 ? -5.133 -3.042 -15.744 1.00 51.03 94 ILE A O 1
ATOM 674 N N . SER A 1 95 ? -5.687 -2.223 -17.767 1.00 46.12 95 SER A N 1
ATOM 675 C CA . SER A 1 95 ? -4.734 -1.109 -17.779 1.00 46.12 95 SER A CA 1
ATOM 676 C C . SER A 1 95 ? -5.225 -0.006 -16.839 1.00 46.12 95 SER A C 1
ATOM 678 O O . SER A 1 95 ? -6.325 0.517 -16.988 1.00 46.12 95 SER A O 1
ATOM 680 N N . LEU A 1 96 ? -4.410 0.362 -15.847 1.00 50.75 96 LEU A N 1
ATOM 681 C CA . LEU A 1 96 ? -4.791 1.343 -14.822 1.00 50.75 96 LEU A CA 1
ATOM 682 C C . LEU A 1 96 ? -4.696 2.807 -15.293 1.00 50.75 96 LEU A C 1
ATOM 684 O O . LEU A 1 96 ? -4.955 3.708 -14.500 1.00 50.75 96 LEU A O 1
ATOM 688 N N . ARG A 1 97 ? -4.309 3.057 -16.553 1.00 50.62 97 ARG A N 1
ATOM 689 C CA . ARG A 1 97 ? -4.514 4.375 -17.180 1.00 50.62 97 ARG A CA 1
ATOM 690 C C . ARG A 1 97 ? -5.995 4.630 -17.487 1.00 50.62 97 ARG A C 1
ATOM 692 O O . ARG A 1 97 ? -6.376 5.786 -17.592 1.00 50.62 97 ARG A O 1
ATOM 699 N N . ASP A 1 98 ? -6.798 3.566 -17.552 1.00 39.78 98 ASP A N 1
ATOM 700 C CA . ASP A 1 98 ? -8.186 3.577 -18.026 1.00 39.78 98 ASP A CA 1
ATOM 701 C C . ASP A 1 98 ? -9.202 3.259 -16.910 1.00 39.78 98 ASP A C 1
ATOM 703 O O . ASP A 1 98 ? -10.377 3.011 -17.179 1.00 39.78 98 ASP A O 1
ATOM 707 N N . ALA A 1 99 ? -8.764 3.213 -15.646 1.00 40.84 99 ALA A N 1
ATOM 708 C CA . ALA A 1 99 ? -9.660 2.935 -14.528 1.00 40.84 99 ALA A CA 1
ATOM 709 C C . ALA A 1 99 ? -10.580 4.149 -14.290 1.00 40.84 99 ALA A C 1
ATOM 711 O O . ALA A 1 99 ? -10.059 5.234 -14.024 1.00 40.84 99 ALA A O 1
ATOM 712 N N . PRO A 1 100 ? -11.918 3.995 -14.362 1.00 36.69 100 PRO A N 1
ATOM 713 C CA . PRO A 1 100 ? -12.828 5.088 -14.056 1.00 36.69 100 PRO A CA 1
ATOM 714 C C . PRO A 1 100 ? -12.646 5.500 -12.594 1.00 36.69 100 PRO A C 1
ATOM 716 O O . PRO A 1 100 ? -12.487 4.637 -11.721 1.00 36.69 100 PRO A O 1
ATOM 719 N N . ASP A 1 101 ? -12.697 6.808 -12.335 1.00 46.78 101 ASP A N 1
ATOM 720 C CA . ASP A 1 101 ? -12.890 7.337 -10.989 1.00 46.78 101 ASP A CA 1
ATOM 721 C C . ASP A 1 101 ? -14.064 6.585 -10.360 1.00 46.78 101 ASP A C 1
ATOM 723 O O . ASP A 1 101 ? -15.168 6.542 -10.910 1.00 46.78 101 ASP A O 1
ATOM 727 N N . HIS A 1 102 ? -13.799 5.883 -9.260 1.00 47.47 102 HIS A N 1
ATOM 728 C CA . HIS A 1 102 ? -14.789 5.000 -8.665 1.00 47.47 102 HIS A CA 1
ATOM 729 C C . HIS A 1 102 ? -16.005 5.844 -8.246 1.00 47.47 102 HIS A C 1
ATOM 731 O O . HIS A 1 102 ? -15.825 6.791 -7.472 1.00 47.47 102 HIS A O 1
ATOM 737 N N . PRO A 1 103 ? -17.229 5.557 -8.736 1.00 36.28 103 PRO A N 1
ATOM 738 C CA . PRO A 1 103 ? -18.398 6.303 -8.307 1.00 36.28 103 PRO A CA 1
ATOM 739 C C . PRO A 1 103 ? -18.571 6.100 -6.803 1.00 36.28 103 PRO A C 1
ATOM 741 O O . PRO A 1 103 ? -18.455 4.982 -6.299 1.00 36.28 103 PRO A O 1
ATOM 744 N N . ALA A 1 104 ? -18.809 7.203 -6.093 1.00 40.66 104 ALA A N 1
ATOM 745 C CA . ALA A 1 104 ? -19.070 7.209 -4.664 1.00 40.66 104 ALA A CA 1
ATOM 746 C C . ALA A 1 104 ? -20.102 6.126 -4.318 1.00 40.66 104 ALA A C 1
ATOM 748 O O . ALA A 1 104 ? -21.239 6.173 -4.791 1.00 40.66 104 ALA A O 1
ATOM 749 N N . SER A 1 105 ? -19.708 5.149 -3.498 1.00 45.16 105 SER A N 1
ATOM 750 C CA . SER A 1 105 ? -20.651 4.213 -2.895 1.00 45.16 105 SER A CA 1
ATOM 751 C C . SER A 1 105 ? -21.725 5.021 -2.165 1.00 45.16 105 SER A C 1
ATOM 753 O O . SER A 1 105 ? -21.432 5.715 -1.190 1.00 45.16 105 SER A O 1
ATOM 755 N N . GLY A 1 106 ? -22.953 4.968 -2.686 1.00 37.44 106 GLY A N 1
ATOM 756 C CA . GLY A 1 106 ? -24.138 5.580 -2.091 1.00 37.44 106 GLY A CA 1
ATOM 757 C C . GLY A 1 106 ? -24.435 5.039 -0.685 1.00 37.44 106 GLY A C 1
ATOM 758 O O . GLY A 1 106 ? -23.811 4.074 -0.235 1.00 37.44 106 GLY A O 1
ATOM 759 N N . PRO A 1 107 ? -25.376 5.666 0.040 1.00 38.88 107 PRO A N 1
ATOM 760 C CA . PRO A 1 107 ? -25.522 5.479 1.475 1.00 38.88 107 PRO A CA 1
ATOM 761 C C . PRO A 1 107 ? -25.985 4.054 1.799 1.00 38.88 107 PRO A C 1
ATOM 763 O O . PRO A 1 107 ? -27.131 3.686 1.554 1.00 38.88 107 PRO A O 1
ATOM 766 N N . THR A 1 108 ? -25.107 3.248 2.397 1.00 48.25 108 THR A N 1
ATOM 767 C CA . THR A 1 108 ? -25.509 2.006 3.063 1.00 48.25 108 THR A CA 1
ATOM 768 C C . THR A 1 108 ? -26.427 2.353 4.231 1.00 48.25 108 THR A C 1
ATOM 770 O O . THR A 1 108 ? -26.016 3.026 5.179 1.00 48.25 108 THR A O 1
ATOM 773 N N . GLY A 1 109 ? -27.685 1.929 4.099 1.00 37.78 109 GLY A N 1
ATOM 774 C CA . GLY A 1 109 ? -28.794 2.213 4.996 1.00 37.78 109 GLY A CA 1
ATOM 775 C C . GLY A 1 109 ? -28.498 1.947 6.469 1.00 37.78 109 GLY A C 1
ATOM 776 O O . GLY A 1 109 ? -27.948 0.919 6.860 1.00 37.78 109 GLY A O 1
ATOM 777 N N . ARG A 1 110 ? -28.919 2.912 7.280 1.00 46.12 110 ARG A N 1
ATOM 778 C CA . ARG A 1 110 ? -29.073 2.818 8.726 1.00 46.12 110 ARG A CA 1
ATOM 779 C C . ARG A 1 110 ? -30.360 2.037 8.996 1.00 46.12 110 ARG A C 1
ATOM 781 O O . ARG A 1 110 ? -31.439 2.590 8.825 1.00 46.12 110 ARG A O 1
ATOM 788 N N . SER A 1 111 ? -30.261 0.771 9.389 1.00 48.16 111 SER A N 1
ATOM 789 C CA . SER A 1 111 ? -31.360 0.099 10.084 1.00 48.16 111 SER A CA 1
ATOM 790 C C . SER A 1 111 ? -31.195 0.358 11.577 1.00 48.16 111 SER A C 1
ATOM 792 O O . SER A 1 111 ? -30.264 -0.152 12.205 1.00 48.16 111 SER A O 1
ATOM 794 N N . ASP A 1 112 ? -32.073 1.213 12.096 1.00 48.66 112 ASP A N 1
ATOM 795 C CA . ASP A 1 112 ? -32.326 1.400 13.518 1.00 48.66 112 ASP A CA 1
ATOM 796 C C . ASP A 1 112 ? -32.604 0.065 14.212 1.00 48.66 112 ASP A C 1
ATOM 798 O O . ASP A 1 112 ? -33.264 -0.823 13.672 1.00 48.66 112 ASP A O 1
ATOM 802 N N . GLY A 1 113 ? -32.104 -0.047 15.436 1.00 42.09 113 GLY A N 1
ATOM 803 C CA . GLY A 1 113 ? -32.317 -1.197 16.299 1.00 42.09 113 GLY A CA 1
ATOM 804 C C . GLY A 1 113 ? -31.851 -0.888 17.712 1.00 42.09 113 GLY A C 1
ATOM 805 O O . GLY A 1 113 ? -30.767 -1.295 18.124 1.00 42.09 113 GLY A O 1
ATOM 806 N N . ARG A 1 114 ? -32.663 -0.128 18.443 1.00 40.81 114 ARG A N 1
ATOM 807 C CA . ARG A 1 114 ? -32.683 -0.109 19.908 1.00 40.81 114 ARG A CA 1
ATOM 808 C C . ARG A 1 114 ? -34.125 0.071 20.382 1.00 40.81 114 ARG A C 1
ATOM 810 O O . ARG A 1 114 ? -34.871 0.769 19.696 1.00 40.81 114 ARG A O 1
ATOM 817 N N . PRO A 1 115 ? -34.414 -0.303 21.632 1.00 52.84 115 PRO A N 1
ATOM 818 C CA . PRO A 1 115 ? -33.908 -1.435 22.409 1.00 52.84 115 PRO A CA 1
ATOM 819 C C . PRO A 1 115 ? -34.910 -2.597 22.453 1.00 52.84 115 PRO A C 1
ATOM 821 O O . PRO A 1 115 ? -36.110 -2.368 22.187 1.00 52.84 115 PRO A O 1
#